Protein AF-A0A7V9F1B0-F1 (afdb_monomer_lite)

Sequence (75 aa):
MRARSRAALAATAELRARPVDELSGGQRQRAWIAMALAQDAPVMLLDEPTTHLDVAHQLEVLDLLADLKERNGRT

Secondary structure (DSSP, 8-state):
-HHHHHHHHHHTGGGTTS-GGGS-HHHHHHHHHHHHHHT--SS---SSTTTT--HHHHHHHHHHHHHHHHHH---

Structure (mmCIF, N/CA/C/O backbone):
data_AF-A0A7V9F1B0-F1
#
_entry.id   AF-A0A7V9F1B0-F1
#
loop_
_atom_site.group_PDB
_atom_site.id
_atom_site.type_symbol
_atom_site.label_atom_id
_atom_site.label_alt_id
_atom_site.label_comp_id
_atom_site.label_asym_id
_atom_site.label_entity_id
_atom_site.label_seq_id
_atom_site.pdbx_PDB_ins_code
_atom_site.Cartn_x
_atom_site.Cartn_y
_atom_site.Cartn_z
_atom_site.occupancy
_atom_site.B_iso_or_equiv
_atom_site.auth_seq_id
_atom_site.auth_comp_id
_atom_site.auth_asym_id
_atom_site.auth_atom_id
_atom_site.pdbx_PDB_model_num
ATOM 1 N N . MET A 1 1 ? -7.666 15.741 1.387 1.00 46.41 1 MET A N 1
ATOM 2 C CA . MET A 1 1 ? -8.118 14.582 2.192 1.00 46.41 1 MET A CA 1
ATOM 3 C C . MET A 1 1 ? -8.962 13.557 1.413 1.00 46.41 1 MET A C 1
ATOM 5 O O . MET A 1 1 ? -8.527 12.418 1.332 1.00 46.41 1 MET A O 1
ATOM 9 N N . ARG A 1 2 ? -10.057 13.933 0.713 1.00 44.91 2 ARG A N 1
ATOM 10 C CA . ARG A 1 2 ? -10.628 13.110 -0.396 1.00 44.91 2 ARG A CA 1
ATOM 11 C C . ARG A 1 2 ? -9.624 12.871 -1.538 1.00 44.91 2 ARG A C 1
ATOM 13 O O . ARG A 1 2 ? -9.713 11.884 -2.251 1.00 44.91 2 ARG A O 1
ATOM 20 N N . ALA A 1 3 ? -8.671 13.792 -1.687 1.00 45.62 3 ALA A N 1
ATOM 21 C CA . ALA A 1 3 ? -7.717 13.843 -2.787 1.00 45.62 3 ALA A CA 1
ATOM 22 C C . ALA A 1 3 ? -6.649 12.736 -2.791 1.00 45.62 3 ALA A C 1
ATOM 24 O O . ALA A 1 3 ? -6.303 12.313 -3.877 1.00 45.62 3 ALA A O 1
ATOM 25 N N . ARG A 1 4 ? -6.142 12.241 -1.644 1.00 49.78 4 ARG A N 1
ATOM 26 C CA . ARG A 1 4 ? -5.034 11.253 -1.629 1.00 49.78 4 ARG A CA 1
ATOM 27 C C . ARG A 1 4 ? -5.496 9.819 -1.900 1.00 49.78 4 ARG A C 1
ATOM 29 O O . ARG A 1 4 ? -4.917 9.160 -2.749 1.00 49.78 4 ARG A O 1
ATOM 36 N N . SER A 1 5 ? -6.603 9.382 -1.292 1.00 52.66 5 SER A N 1
ATOM 37 C CA . SER A 1 5 ? -7.249 8.106 -1.656 1.00 52.66 5 SER A CA 1
ATOM 38 C C . SER A 1 5 ? -7.774 8.128 -3.101 1.00 52.66 5 SER A C 1
ATOM 40 O O . SER A 1 5 ? -7.547 7.178 -3.845 1.00 52.66 5 SER A O 1
ATOM 42 N N . ARG A 1 6 ? -8.370 9.247 -3.565 1.00 56.34 6 ARG A N 1
ATOM 43 C CA . ARG A 1 6 ? -8.658 9.427 -5.003 1.00 56.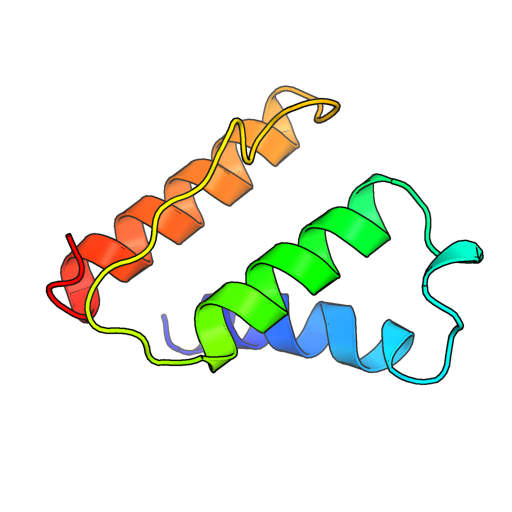34 6 ARG A CA 1
ATOM 44 C C . ARG A 1 6 ? -7.398 9.457 -5.851 1.00 56.34 6 ARG A C 1
ATOM 46 O O . ARG A 1 6 ? -7.484 8.998 -6.970 1.00 56.34 6 ARG A O 1
ATOM 53 N N . ALA A 1 7 ? -6.280 10.003 -5.379 1.00 55.53 7 ALA A N 1
ATOM 54 C CA . ALA A 1 7 ? -5.039 10.050 -6.148 1.00 55.53 7 ALA A CA 1
ATOM 55 C C . ALA A 1 7 ? -4.436 8.655 -6.308 1.00 55.53 7 ALA A C 1
ATOM 57 O O . ALA A 1 7 ? -4.023 8.327 -7.409 1.00 55.53 7 ALA A O 1
ATOM 58 N N . ALA A 1 8 ? -4.468 7.810 -5.273 1.00 56.31 8 ALA A N 1
ATOM 59 C CA . ALA A 1 8 ? -4.060 6.410 -5.383 1.00 56.31 8 ALA A CA 1
ATOM 60 C C . ALA A 1 8 ? -4.958 5.634 -6.368 1.00 56.31 8 ALA A C 1
ATOM 62 O O . ALA A 1 8 ? -4.452 4.952 -7.254 1.00 56.31 8 ALA A O 1
ATOM 63 N N . LEU A 1 9 ? -6.284 5.813 -6.281 1.00 63.56 9 LEU A N 1
ATOM 64 C CA . LEU A 1 9 ? -7.256 5.244 -7.231 1.00 63.56 9 LEU A CA 1
ATOM 65 C C . LEU A 1 9 ? -7.170 5.860 -8.644 1.00 63.56 9 LEU A C 1
ATOM 67 O O . LEU A 1 9 ? -7.473 5.200 -9.630 1.00 63.56 9 LEU A O 1
ATOM 71 N N . ALA A 1 10 ? -6.776 7.126 -8.770 1.00 62.34 10 ALA A N 1
ATOM 72 C CA . ALA A 1 10 ? -6.612 7.806 -10.054 1.00 62.34 10 ALA A CA 1
ATOM 73 C C . ALA A 1 10 ? -5.289 7.422 -10.721 1.00 62.34 10 ALA A C 1
ATOM 75 O O . ALA A 1 10 ? -5.249 7.263 -11.934 1.00 62.34 10 ALA A O 1
ATOM 76 N N . ALA A 1 11 ? -4.230 7.201 -9.940 1.00 62.47 11 ALA A N 1
ATOM 77 C CA . ALA A 1 11 ? -2.939 6.728 -10.431 1.00 62.47 11 ALA A CA 1
ATOM 78 C C . ALA A 1 11 ? -3.025 5.309 -11.016 1.00 62.47 11 ALA A C 1
ATOM 80 O O . ALA A 1 11 ? -2.209 4.940 -11.856 1.00 62.47 11 ALA A O 1
ATOM 81 N N . THR A 1 12 ? -4.021 4.512 -10.615 1.00 71.38 12 THR A N 1
ATOM 82 C CA . THR A 1 12 ? -4.300 3.207 -11.232 1.00 71.38 12 THR A CA 1
ATOM 83 C C . THR A 1 12 ? -5.240 3.299 -12.436 1.00 71.38 12 THR A C 1
ATOM 85 O O . THR A 1 12 ? 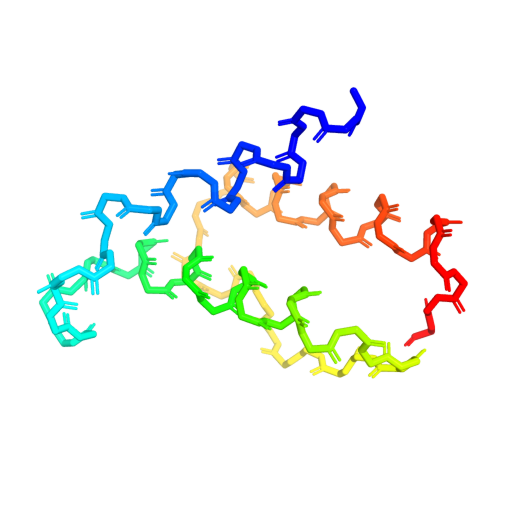-5.336 2.337 -13.195 1.00 71.38 12 THR A O 1
ATOM 88 N N . ALA A 1 13 ? -5.884 4.446 -12.687 1.00 74.38 13 ALA A N 1
ATOM 89 C CA . ALA A 1 13 ? -6.794 4.613 -13.822 1.00 74.38 13 ALA A CA 1
ATOM 90 C C . ALA A 1 13 ? -6.074 4.474 -15.174 1.00 74.38 13 ALA A C 1
ATOM 92 O O . ALA A 1 13 ? -6.639 3.910 -16.109 1.00 74.38 13 ALA A O 1
ATOM 93 N N . GLU A 1 14 ? -4.815 4.910 -15.262 1.00 76.94 14 GLU A N 1
ATOM 94 C CA . GLU A 1 14 ? -3.963 4.727 -16.449 1.00 76.94 14 GLU A CA 1
ATOM 95 C C . GLU A 1 14 ? -3.534 3.264 -16.654 1.00 76.94 14 GLU A C 1
ATOM 97 O O . GLU A 1 14 ? -3.168 2.861 -17.755 1.00 76.94 14 GLU A O 1
ATOM 102 N N . LEU A 1 15 ? -3.616 2.442 -15.603 1.00 81.06 15 LEU A N 1
ATOM 103 C CA . LEU A 1 15 ? -3.271 1.020 -15.636 1.00 81.06 15 LEU A CA 1
ATOM 104 C C . LEU A 1 15 ? -4.469 0.130 -15.997 1.00 81.06 15 LEU A C 1
ATOM 106 O O . LEU A 1 15 ? -4.277 -1.038 -16.311 1.00 81.06 15 LEU A O 1
ATOM 110 N N . ARG A 1 16 ? -5.693 0.677 -16.002 1.00 79.75 16 ARG A N 1
ATOM 111 C CA . ARG A 1 16 ? -6.965 -0.036 -16.242 1.00 79.75 16 ARG A CA 1
ATOM 112 C C . ARG A 1 16 ? -6.945 -0.983 -17.443 1.00 79.75 16 ARG A C 1
ATOM 114 O O . ARG A 1 16 ? -7.590 -2.023 -17.404 1.00 79.75 16 ARG A O 1
ATOM 121 N N . ALA A 1 17 ? -6.329 -0.553 -18.542 1.00 83.88 17 ALA A N 1
ATOM 122 C CA . ALA A 1 17 ? -6.368 -1.266 -19.818 1.00 83.88 17 ALA A CA 1
ATOM 123 C C . ALA A 1 17 ? -5.184 -2.224 -20.008 1.00 83.88 17 ALA A C 1
ATOM 125 O O . ALA A 1 17 ? -5.112 -2.897 -21.032 1.00 83.88 17 ALA A O 1
ATOM 126 N N . ARG A 1 18 ? -4.249 -2.263 -19.052 1.00 85.44 18 ARG A N 1
ATOM 127 C CA . ARG A 1 18 ? -3.039 -3.074 -19.140 1.00 85.44 18 ARG A CA 1
ATOM 128 C C . ARG A 1 18 ? -3.240 -4.404 -18.409 1.00 85.44 18 ARG A C 1
ATOM 130 O O . ARG A 1 18 ? -3.723 -4.387 -17.274 1.00 85.44 18 ARG A O 1
ATOM 137 N N . PRO A 1 19 ? -2.862 -5.538 -19.018 1.00 86.38 19 PRO A N 1
ATOM 138 C CA . PRO A 1 19 ? -2.776 -6.816 -18.323 1.00 86.38 19 PRO A CA 1
ATOM 139 C C . PRO A 1 19 ? -1.917 -6.722 -17.049 1.00 86.38 19 PRO A C 1
ATOM 141 O O . PRO A 1 19 ? -0.934 -5.981 -16.994 1.00 86.38 19 PRO A O 1
ATOM 144 N N . VAL A 1 20 ? -2.304 -7.449 -15.996 1.00 81.56 20 VAL A N 1
ATOM 145 C CA . VAL A 1 20 ? -1.660 -7.369 -14.666 1.00 81.56 20 VAL A CA 1
ATOM 146 C C . VAL A 1 20 ? -0.203 -7.845 -14.695 1.00 81.56 20 VAL A C 1
ATOM 148 O O . VAL A 1 20 ? 0.628 -7.359 -13.928 1.00 81.56 20 VAL A O 1
ATOM 151 N N . ASP A 1 21 ? 0.109 -8.786 -15.577 1.00 86.31 21 ASP A N 1
ATOM 152 C CA . ASP A 1 21 ? 1.439 -9.332 -15.844 1.00 86.31 21 ASP A CA 1
ATOM 153 C C . ASP A 1 21 ? 2.368 -8.353 -16.577 1.00 86.31 21 ASP A C 1
ATOM 155 O O . ASP A 1 21 ? 3.586 -8.484 -16.483 1.00 86.31 21 ASP A O 1
ATOM 159 N N . GLU A 1 22 ? 1.821 -7.317 -17.216 1.00 89.69 22 GLU A N 1
ATOM 160 C CA . GLU A 1 22 ? 2.598 -6.230 -17.823 1.00 89.69 22 GLU A CA 1
ATOM 161 C C . GLU A 1 22 ? 2.893 -5.075 -16.852 1.00 89.69 22 GLU A C 1
ATOM 163 O O . GLU A 1 22 ? 3.592 -4.119 -17.210 1.00 89.69 22 GLU A O 1
ATOM 168 N N . LEU A 1 23 ? 2.341 -5.107 -15.635 1.00 84.50 23 LEU A N 1
ATOM 169 C CA . LEU A 1 23 ? 2.568 -4.077 -14.626 1.00 84.50 23 LEU A CA 1
ATOM 170 C C . LEU A 1 23 ? 3.924 -4.274 -13.944 1.00 84.50 23 LEU A C 1
ATOM 172 O O . LEU A 1 23 ? 4.302 -5.384 -13.567 1.00 84.50 23 LEU A O 1
ATOM 176 N N . SER A 1 24 ? 4.636 -3.173 -13.692 1.00 83.81 24 SER A N 1
ATOM 177 C CA . SER A 1 24 ? 5.806 -3.215 -12.810 1.00 83.81 24 SER A CA 1
ATOM 178 C C . SER A 1 24 ? 5.400 -3.640 -11.393 1.00 83.81 24 SER A C 1
ATOM 180 O O . SER A 1 24 ? 4.244 -3.477 -10.996 1.00 83.81 24 SER A O 1
ATOM 182 N N . GLY A 1 25 ? 6.345 -4.139 -10.586 1.00 79.06 25 GLY A N 1
ATOM 183 C CA . GLY A 1 25 ? 6.061 -4.558 -9.204 1.00 79.06 25 GLY A CA 1
ATOM 184 C C . GLY A 1 25 ? 5.312 -3.489 -8.394 1.00 79.06 25 GLY A C 1
ATOM 185 O O . GLY A 1 25 ? 4.258 -3.771 -7.825 1.00 79.06 25 GLY A O 1
ATOM 186 N N . GLY A 1 26 ? 5.772 -2.234 -8.457 1.00 76.38 26 GLY A N 1
ATOM 187 C CA . GLY 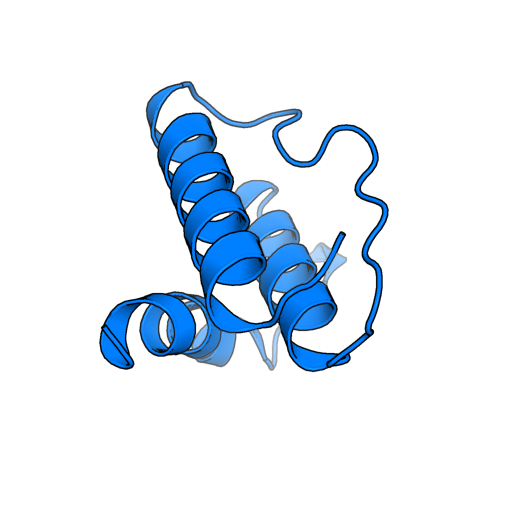A 1 26 ? 5.107 -1.108 -7.792 1.00 76.38 26 GLY A CA 1
ATOM 188 C C . GLY A 1 26 ? 3.748 -0.726 -8.399 1.00 76.38 26 GLY A C 1
ATOM 189 O O . GLY A 1 26 ? 2.846 -0.302 -7.680 1.00 76.38 26 GLY A O 1
ATOM 190 N N . GLN A 1 27 ? 3.549 -0.898 -9.712 1.00 81.44 27 GLN A N 1
ATOM 191 C CA . GLN A 1 27 ? 2.239 -0.695 -10.351 1.00 81.44 27 GLN A CA 1
ATOM 192 C C . GLN A 1 27 ? 1.227 -1.756 -9.913 1.00 81.44 27 GLN A C 1
ATOM 194 O O . GLN A 1 27 ? 0.098 -1.417 -9.557 1.00 81.44 27 GLN A O 1
ATOM 199 N N . ARG A 1 28 ? 1.644 -3.025 -9.887 1.00 82.44 28 ARG A N 1
ATOM 200 C CA . ARG A 1 28 ? 0.820 -4.149 -9.436 1.00 82.44 28 ARG A CA 1
ATOM 201 C C . ARG A 1 28 ? 0.407 -3.988 -7.978 1.00 82.44 28 ARG A C 1
ATOM 203 O O . ARG A 1 28 ? -0.753 -4.207 -7.649 1.00 82.44 28 ARG A O 1
ATOM 210 N N . GLN A 1 29 ? 1.323 -3.539 -7.127 1.00 77.44 29 GLN A N 1
ATOM 211 C CA . GLN A 1 29 ? 1.036 -3.271 -5.723 1.00 77.44 29 GLN A CA 1
ATOM 212 C C . GLN A 1 29 ? 0.050 -2.114 -5.528 1.00 77.44 29 GLN A C 1
ATOM 214 O O . GLN A 1 29 ? -0.910 -2.255 -4.776 1.00 77.44 29 GLN A O 1
ATOM 219 N N . ARG A 1 30 ? 0.217 -0.997 -6.253 1.00 77.44 30 ARG A N 1
ATOM 220 C CA . ARG A 1 30 ? -0.759 0.109 -6.230 1.00 77.44 30 ARG A CA 1
ATOM 221 C C . ARG A 1 30 ? -2.146 -0.338 -6.691 1.00 77.44 30 ARG A C 1
ATOM 223 O O . ARG A 1 30 ? -3.136 0.044 -6.072 1.00 77.44 30 ARG A O 1
ATOM 230 N N . ALA A 1 31 ? -2.220 -1.163 -7.737 1.00 80.31 31 ALA A N 1
ATOM 231 C CA . ALA A 1 31 ? -3.475 -1.760 -8.187 1.00 80.31 31 ALA A CA 1
ATOM 232 C C . ALA A 1 31 ? -4.098 -2.653 -7.102 1.00 80.31 31 ALA A C 1
ATOM 234 O O . ALA A 1 31 ? -5.291 -2.540 -6.836 1.00 80.31 31 ALA A O 1
ATOM 235 N N . TRP A 1 32 ? -3.292 -3.474 -6.425 1.00 80.25 32 TRP A N 1
ATOM 236 C CA . TRP A 1 32 ? -3.727 -4.317 -5.308 1.00 80.25 32 TRP A CA 1
ATOM 237 C C . TRP A 1 32 ? -4.306 -3.517 -4.146 1.00 80.25 32 TRP A C 1
ATOM 239 O O . TRP A 1 32 ? -5.416 -3.804 -3.705 1.00 80.25 32 TRP A O 1
ATOM 249 N N . ILE A 1 33 ? -3.596 -2.479 -3.699 1.00 76.19 33 ILE A N 1
ATOM 250 C CA . ILE A 1 33 ? -4.078 -1.586 -2.644 1.00 76.19 33 ILE A CA 1
ATOM 251 C C . ILE A 1 33 ? -5.400 -0.961 -3.086 1.00 76.19 33 ILE A C 1
ATOM 253 O O . ILE A 1 33 ? -6.396 -1.105 -2.390 1.00 76.19 33 ILE A O 1
ATOM 257 N N . ALA A 1 34 ? -5.459 -0.351 -4.274 1.00 78.31 34 ALA A N 1
ATOM 258 C CA . ALA A 1 34 ? -6.682 0.260 -4.793 1.00 78.31 34 ALA A CA 1
ATOM 259 C C . ALA A 1 34 ? -7.872 -0.719 -4.842 1.00 78.31 34 ALA A C 1
ATOM 261 O O . ALA A 1 34 ? -8.981 -0.339 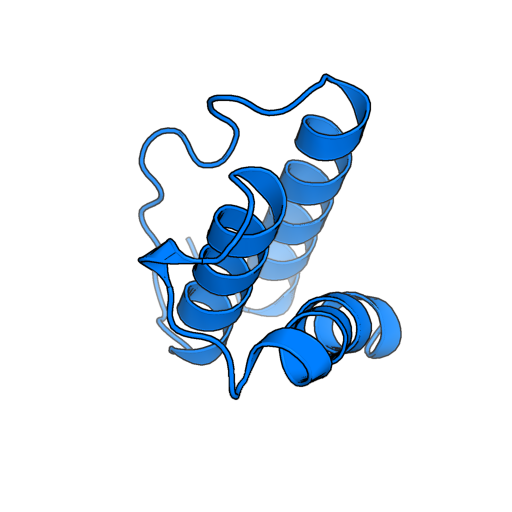-4.467 1.00 78.31 34 ALA A O 1
ATOM 262 N N . MET A 1 35 ? -7.646 -1.974 -5.249 1.00 78.44 35 MET A N 1
ATOM 263 C CA . MET A 1 35 ? -8.668 -3.025 -5.222 1.00 78.44 35 MET A CA 1
ATOM 264 C C . MET A 1 35 ? -9.122 -3.344 -3.798 1.00 78.44 35 MET A C 1
ATOM 266 O O . MET A 1 35 ? -10.323 -3.394 -3.549 1.00 78.44 35 MET A O 1
ATOM 270 N N . ALA A 1 36 ? -8.189 -3.513 -2.859 1.00 76.25 36 ALA A N 1
ATOM 271 C CA . ALA A 1 36 ? -8.508 -3.780 -1.460 1.00 76.25 36 ALA A CA 1
ATOM 272 C C . ALA A 1 36 ? -9.342 -2.640 -0.841 1.00 76.25 36 ALA A C 1
ATOM 274 O O . ALA A 1 36 ? -10.311 -2.890 -0.127 1.00 76.25 36 ALA A O 1
ATOM 275 N N . LEU A 1 37 ? -9.046 -1.384 -1.199 1.00 75.50 37 LEU A N 1
ATOM 276 C CA . LEU A 1 37 ? -9.820 -0.220 -0.750 1.00 75.50 37 LEU A CA 1
ATOM 277 C C . LEU A 1 37 ? -11.219 -0.152 -1.361 1.00 75.50 37 LEU A C 1
ATOM 279 O O . LEU A 1 37 ? -12.153 0.299 -0.697 1.00 75.50 37 LEU A O 1
ATOM 283 N N . ALA A 1 38 ? -11.363 -0.586 -2.613 1.00 76.88 38 ALA A N 1
ATOM 284 C CA . ALA A 1 38 ? -12.626 -0.559 -3.342 1.00 76.88 38 ALA A CA 1
ATOM 285 C C . ALA A 1 38 ? -13.646 -1.598 -2.843 1.00 76.88 38 ALA A C 1
ATOM 287 O O . ALA A 1 38 ? -14.837 -1.415 -3.073 1.00 76.88 38 ALA A O 1
ATOM 288 N N . GLN A 1 39 ? -13.202 -2.654 -2.150 1.00 74.06 39 GLN A N 1
ATOM 289 C CA . GLN A 1 39 ? -14.074 -3.711 -1.610 1.00 74.06 39 GLN A CA 1
ATOM 290 C C . GLN A 1 39 ? -15.010 -3.232 -0.493 1.00 74.06 39 GLN A C 1
ATOM 292 O O . GLN A 1 39 ? -15.934 -3.944 -0.117 1.00 74.06 39 GLN A O 1
ATOM 297 N N . ASP A 1 40 ? -14.753 -2.053 0.077 1.00 71.44 40 ASP A N 1
ATOM 298 C CA . ASP A 1 40 ? -15.519 -1.482 1.187 1.00 71.44 40 ASP A CA 1
ATOM 299 C C . ASP A 1 40 ? -15.666 -2.415 2.418 1.00 71.44 40 ASP A C 1
ATOM 301 O O . ASP A 1 40 ? -16.547 -2.230 3.256 1.00 71.44 40 ASP A O 1
ATOM 305 N N . ALA A 1 41 ? -14.773 -3.399 2.569 1.00 75.62 41 ALA A N 1
ATOM 306 C CA . ALA A 1 41 ? -14.888 -4.450 3.578 1.00 75.62 41 ALA A CA 1
ATOM 307 C C . ALA A 1 41 ? -14.765 -3.907 5.018 1.00 75.62 41 ALA A C 1
ATOM 309 O O . ALA A 1 41 ? -13.934 -3.037 5.270 1.00 75.62 41 ALA A O 1
ATOM 310 N N . PRO A 1 42 ? -15.533 -4.417 5.997 1.00 74.38 42 PRO A N 1
ATOM 311 C CA . PRO A 1 42 ? -15.463 -3.949 7.386 1.00 74.38 42 PRO A CA 1
ATOM 312 C C . PRO A 1 42 ? -14.142 -4.301 8.094 1.00 74.38 42 PRO A C 1
ATOM 314 O O . PRO A 1 42 ? -13.767 -3.629 9.051 1.00 74.38 42 PRO A O 1
ATOM 317 N N . VAL A 1 43 ? -13.438 -5.331 7.620 1.00 80.81 43 VAL A N 1
ATOM 318 C CA . VAL A 1 43 ? -12.144 -5.805 8.135 1.00 80.81 43 VAL A CA 1
ATOM 319 C C . VAL A 1 43 ? -11.255 -6.134 6.943 1.00 80.81 43 VAL A C 1
ATOM 321 O O . VAL A 1 43 ? -11.741 -6.687 5.952 1.00 80.81 43 VAL A O 1
ATOM 324 N N . MET A 1 44 ? -9.966 -5.805 7.029 1.00 78.56 44 MET A N 1
ATOM 325 C CA . MET A 1 44 ? -9.010 -6.050 5.948 1.00 78.56 44 MET A CA 1
ATOM 326 C C . MET A 1 44 ? -7.728 -6.682 6.491 1.00 78.56 44 MET A C 1
ATOM 328 O O . MET A 1 44 ? -6.973 -6.052 7.222 1.00 78.56 44 MET A O 1
ATOM 332 N N . LEU A 1 45 ? -7.469 -7.929 6.095 1.00 82.56 45 LEU A N 1
ATOM 333 C CA . LEU A 1 45 ? -6.228 -8.635 6.405 1.00 82.56 45 LEU A CA 1
ATOM 334 C C . LEU A 1 45 ? -5.257 -8.460 5.241 1.00 82.56 45 LEU A C 1
ATOM 336 O O . LEU A 1 45 ? -5.564 -8.835 4.110 1.00 82.56 45 LEU A O 1
ATOM 340 N N . LEU A 1 46 ? -4.097 -7.879 5.525 1.00 82.75 46 LEU A N 1
ATOM 341 C CA . LEU A 1 46 ? -3.038 -7.659 4.551 1.00 82.75 46 LEU A CA 1
ATOM 342 C C . LEU A 1 46 ? -1.807 -8.451 4.980 1.00 82.75 46 LEU A C 1
ATOM 344 O O . LEU A 1 46 ? -1.251 -8.175 6.042 1.00 82.75 46 LEU A O 1
ATOM 348 N N . ASP A 1 47 ? -1.394 -9.415 4.162 1.00 83.25 47 ASP A N 1
ATOM 349 C CA . ASP A 1 47 ? -0.168 -10.178 4.393 1.00 83.25 47 ASP A CA 1
ATOM 350 C C . ASP A 1 47 ? 1.004 -9.478 3.701 1.00 83.25 47 ASP A C 1
ATOM 352 O O . ASP A 1 47 ? 0.989 -9.278 2.486 1.00 83.25 47 ASP A O 1
ATOM 356 N N . GLU A 1 48 ? 1.952 -9.011 4.509 1.00 84.88 48 GLU A N 1
ATOM 357 C CA . GLU A 1 48 ? 3.118 -8.216 4.114 1.00 84.88 48 GLU A CA 1
ATOM 358 C C . GLU A 1 48 ? 2.880 -7.164 2.992 1.00 84.88 48 GLU A C 1
ATOM 360 O O . GLU A 1 48 ? 3.523 -7.189 1.936 1.00 84.88 48 GLU A O 1
ATOM 365 N N . PRO A 1 49 ? 1.989 -6.169 3.191 1.00 79.06 49 PRO A N 1
ATOM 366 C CA . PRO A 1 49 ? 1.564 -5.243 2.132 1.00 79.06 49 PRO A CA 1
ATOM 367 C C . PRO A 1 49 ? 2.653 -4.292 1.623 1.00 79.06 49 PRO A C 1
ATOM 369 O O . PRO A 1 49 ? 2.405 -3.522 0.695 1.00 79.06 49 PRO A O 1
ATOM 372 N N . THR A 1 50 ? 3.830 -4.301 2.242 1.00 84.06 50 THR A N 1
ATOM 373 C CA . THR A 1 50 ? 4.977 -3.438 1.946 1.00 84.06 50 THR A CA 1
ATOM 374 C C . THR A 1 50 ? 6.163 -4.204 1.358 1.00 84.06 50 THR A C 1
ATOM 376 O O . THR A 1 50 ? 7.182 -3.586 1.038 1.00 84.06 50 THR A O 1
ATOM 379 N N . THR A 1 51 ? 6.052 -5.524 1.175 1.00 83.06 51 THR A N 1
ATOM 380 C CA . THR A 1 51 ? 7.144 -6.346 0.645 1.00 83.06 51 THR A CA 1
ATOM 381 C C . THR A 1 51 ? 7.535 -5.887 -0.761 1.00 83.06 51 THR A C 1
ATOM 383 O O . THR A 1 51 ? 6.695 -5.517 -1.581 1.00 83.06 51 THR A O 1
ATOM 386 N N . HIS A 1 52 ? 8.843 -5.879 -1.028 1.00 78.69 52 HIS A N 1
ATOM 387 C CA . HIS A 1 52 ? 9.467 -5.401 -2.271 1.00 78.69 52 HIS A CA 1
ATOM 388 C C . HIS A 1 52 ? 9.402 -3.883 -2.541 1.00 78.69 52 HIS A C 1
ATOM 390 O O . HIS A 1 52 ? 9.816 -3.459 -3.622 1.00 78.69 52 HIS A O 1
ATOM 396 N N . LEU A 1 53 ? 8.953 -3.057 -1.588 1.00 75.94 53 LEU A N 1
ATOM 397 C CA . LEU A 1 53 ? 9.043 -1.596 -1.697 1.00 75.94 53 LEU A CA 1
ATOM 398 C C . LEU A 1 53 ? 10.334 -1.033 -1.107 1.00 75.94 53 LEU A C 1
ATOM 400 O O . LEU A 1 53 ? 10.852 -1.541 -0.112 1.00 75.94 53 LEU A O 1
ATOM 404 N N . ASP A 1 54 ? 10.799 0.079 -1.675 1.00 84.88 54 ASP A N 1
ATOM 405 C CA . ASP A 1 54 ? 11.766 0.945 -1.004 1.00 84.88 54 ASP A CA 1
ATOM 406 C C . ASP A 1 54 ? 11.136 1.671 0.197 1.00 84.88 54 ASP A C 1
ATOM 408 O O . ASP A 1 54 ? 9.917 1.790 0.314 1.00 84.88 54 ASP A O 1
ATOM 412 N N . VAL A 1 55 ? 11.983 2.175 1.097 1.00 86.75 55 VAL A N 1
ATOM 413 C CA . VAL A 1 55 ? 11.564 2.802 2.362 1.00 86.75 55 VAL A CA 1
ATOM 414 C C . VAL A 1 55 ? 10.574 3.954 2.152 1.00 86.75 55 VAL A C 1
ATOM 416 O O . VAL A 1 55 ? 9.635 4.092 2.933 1.00 86.75 55 VAL A O 1
ATOM 419 N N . ALA A 1 56 ? 10.749 4.766 1.106 1.00 81.88 56 ALA A N 1
ATOM 420 C CA . ALA A 1 56 ? 9.863 5.898 0.847 1.00 81.88 56 ALA A CA 1
ATOM 421 C C . ALA A 1 56 ? 8.449 5.418 0.489 1.00 81.88 56 ALA A C 1
ATOM 423 O O . ALA A 1 56 ? 7.472 5.867 1.087 1.00 81.88 56 ALA A O 1
ATOM 424 N N . HIS A 1 57 ? 8.342 4.441 -0.411 1.00 75.12 57 HIS A N 1
ATOM 425 C CA . HIS A 1 57 ? 7.055 3.869 -0.791 1.00 75.12 57 HIS A CA 1
ATOM 426 C C . HIS A 1 57 ? 6.415 3.051 0.343 1.00 75.12 57 HIS A C 1
ATOM 428 O O . HIS A 1 57 ? 5.190 3.042 0.459 1.00 75.12 57 HIS A O 1
ATOM 434 N N . GLN A 1 58 ? 7.200 2.384 1.202 1.00 84.56 58 GLN A N 1
ATOM 435 C CA . GLN A 1 58 ? 6.658 1.688 2.380 1.00 84.56 58 GLN A CA 1
ATOM 436 C C . GLN A 1 58 ? 5.908 2.656 3.302 1.00 84.56 58 GLN A C 1
ATOM 438 O O . GLN A 1 58 ? 4.792 2.357 3.725 1.00 84.56 58 GLN A O 1
ATOM 443 N N . LEU A 1 59 ? 6.496 3.826 3.573 1.00 86.69 59 LEU A N 1
ATOM 444 C CA . LEU A 1 59 ? 5.877 4.859 4.405 1.00 86.69 59 LEU A CA 1
ATOM 445 C C . LEU A 1 59 ? 4.581 5.383 3.781 1.00 86.69 59 LEU A C 1
ATOM 447 O O . LEU A 1 59 ? 3.571 5.467 4.472 1.00 86.69 59 LEU A O 1
ATOM 451 N N . GLU A 1 60 ? 4.568 5.642 2.471 1.00 80.75 60 GLU A N 1
ATOM 452 C CA . GLU A 1 60 ? 3.351 6.084 1.775 1.00 80.75 60 GLU A CA 1
ATOM 453 C C . GLU A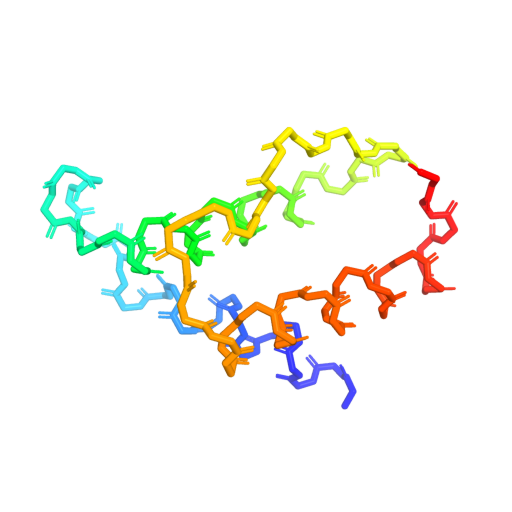 1 60 ? 2.201 5.071 1.888 1.00 80.75 60 GLU A C 1
ATOM 455 O O . GLU A 1 60 ? 1.042 5.459 2.064 1.00 80.75 60 GLU A O 1
ATOM 460 N N . VAL A 1 61 ? 2.507 3.771 1.797 1.00 79.06 61 VAL A N 1
ATOM 461 C CA . VAL A 1 61 ? 1.510 2.703 1.954 1.00 79.06 61 VAL A CA 1
ATOM 462 C C . VAL A 1 61 ? 1.011 2.624 3.396 1.00 79.06 61 VAL A C 1
ATOM 464 O O . VAL A 1 61 ? -0.198 2.539 3.608 1.00 79.06 61 VAL A O 1
ATOM 467 N N . LEU A 1 62 ? 1.903 2.679 4.387 1.00 84.50 62 LEU A N 1
ATOM 468 C CA . LEU A 1 62 ? 1.523 2.636 5.802 1.00 84.50 62 LEU A CA 1
ATOM 469 C C . LEU A 1 62 ? 0.667 3.844 6.204 1.00 84.50 62 LEU A C 1
ATOM 471 O O . LEU A 1 62 ? -0.360 3.658 6.858 1.00 84.50 62 LEU A O 1
ATOM 475 N N . ASP A 1 63 ? 1.027 5.047 5.754 1.00 84.88 63 ASP A N 1
ATOM 476 C CA . ASP A 1 63 ? 0.246 6.268 5.977 1.00 84.88 63 ASP A CA 1
ATOM 477 C C . ASP A 1 63 ? -1.160 6.141 5.383 1.00 84.88 63 ASP A C 1
ATOM 479 O O . ASP A 1 63 ? -2.152 6.493 6.022 1.00 84.88 63 ASP A O 1
ATOM 483 N N . LEU A 1 64 ? -1.268 5.592 4.167 1.00 78.62 64 LEU A N 1
ATOM 484 C CA . LEU A 1 64 ? -2.557 5.344 3.529 1.00 78.62 64 LEU A CA 1
ATOM 485 C C . LEU A 1 64 ? -3.411 4.366 4.348 1.00 78.62 64 LEU A C 1
ATOM 487 O O . LEU A 1 64 ? -4.593 4.632 4.560 1.00 78.62 64 LEU A O 1
ATOM 491 N N . LEU A 1 65 ? -2.832 3.254 4.811 1.00 79.62 65 LEU A N 1
ATOM 492 C CA . LEU A 1 65 ? -3.535 2.253 5.621 1.00 79.62 65 LEU A CA 1
ATOM 493 C C . LEU A 1 65 ? -3.986 2.813 6.978 1.00 79.62 65 LEU A C 1
ATOM 495 O O . LEU A 1 65 ? -5.120 2.558 7.390 1.00 79.62 65 LEU A O 1
ATOM 499 N N . ALA A 1 66 ? -3.148 3.612 7.642 1.00 82.88 66 ALA A N 1
ATOM 500 C CA . ALA A 1 66 ? -3.498 4.292 8.889 1.00 82.88 66 ALA A CA 1
ATOM 501 C C . ALA A 1 66 ? -4.688 5.248 8.695 1.00 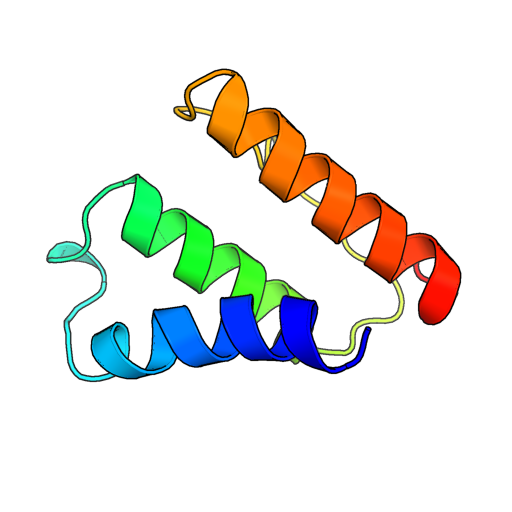82.88 66 ALA A C 1
ATOM 503 O O . ALA A 1 66 ? -5.676 5.168 9.428 1.00 82.88 66 ALA A O 1
ATOM 504 N N . ASP A 1 67 ? -4.646 6.060 7.636 1.00 77.94 67 ASP A N 1
ATOM 505 C CA . ASP A 1 67 ? -5.726 6.974 7.246 1.00 77.94 67 ASP A CA 1
ATOM 506 C C . ASP A 1 67 ? -7.069 6.246 7.042 1.00 77.94 67 ASP A C 1
ATOM 508 O O . ASP A 1 67 ? -8.141 6.778 7.347 1.00 77.94 67 ASP A O 1
ATOM 512 N N . LEU A 1 68 ? -7.032 5.038 6.476 1.00 74.06 68 LEU A N 1
ATOM 513 C CA . LEU A 1 68 ? -8.225 4.241 6.182 1.00 74.06 68 LEU A CA 1
ATOM 514 C C . LEU A 1 68 ? -8.825 3.605 7.430 1.00 74.06 68 LEU A C 1
ATOM 516 O O . LEU A 1 68 ? -10.050 3.606 7.585 1.00 74.06 68 LEU A O 1
ATOM 520 N N . LYS A 1 69 ? -7.970 3.092 8.317 1.00 74.12 69 LYS A N 1
ATOM 521 C CA . LYS A 1 69 ? -8.372 2.569 9.623 1.00 74.12 69 LYS A CA 1
ATOM 522 C C . LYS A 1 69 ? -9.113 3.641 10.426 1.00 74.12 69 LYS A C 1
ATOM 524 O O . LYS A 1 69 ? -10.206 3.380 10.925 1.00 74.12 69 LYS A O 1
ATOM 529 N N . GLU A 1 70 ? -8.566 4.855 10.500 1.00 78.69 70 GLU A N 1
ATOM 530 C CA . GLU A 1 70 ? -9.165 5.953 11.272 1.00 78.69 70 GLU A CA 1
ATOM 531 C C . GLU A 1 70 ? -10.525 6.407 10.731 1.00 78.69 70 GLU A C 1
ATOM 533 O O . GLU A 1 70 ? -11.428 6.722 11.505 1.00 78.69 70 GLU A O 1
ATOM 538 N N . ARG A 1 71 ? -10.697 6.445 9.406 1.00 67.75 71 ARG A N 1
ATOM 539 C CA . ARG A 1 71 ? -11.913 7.006 8.789 1.00 67.75 71 ARG A CA 1
ATOM 540 C C . ARG A 1 71 ? -13.070 6.033 8.701 1.00 67.75 71 ARG A C 1
ATOM 542 O O . ARG A 1 71 ? -14.218 6.460 8.804 1.00 67.75 71 ARG A O 1
ATOM 549 N N . ASN A 1 72 ? -12.781 4.757 8.471 1.00 64.62 72 ASN A N 1
ATOM 550 C CA . ASN A 1 72 ? -13.816 3.771 8.181 1.00 64.62 72 ASN A CA 1
ATOM 551 C C . ASN A 1 72 ? -14.092 2.843 9.372 1.00 64.62 72 ASN A C 1
ATOM 553 O O . ASN A 1 72 ? -14.923 1.948 9.248 1.00 64.62 72 ASN A O 1
ATOM 557 N N . GLY A 1 73 ? -13.401 3.028 10.507 1.00 58.47 73 GLY A N 1
ATOM 558 C CA . GLY A 1 73 ? -13.513 2.141 11.670 1.00 58.47 73 GLY A CA 1
ATOM 559 C C . GLY A 1 73 ? -13.116 0.696 11.359 1.00 58.47 73 GLY A C 1
ATOM 560 O O . GLY A 1 73 ? -13.526 -0.224 12.063 1.00 58.47 73 GLY A O 1
ATOM 561 N N . ARG A 1 74 ? -12.360 0.493 10.274 1.00 58.78 74 ARG A N 1
ATOM 562 C CA . ARG A 1 74 ? -11.931 -0.824 9.810 1.00 58.78 74 ARG A CA 1
ATOM 563 C C . ARG A 1 74 ? -10.822 -1.316 10.716 1.00 58.78 74 ARG A C 1
ATOM 565 O O . ARG A 1 74 ? -9.857 -0.588 10.947 1.00 58.78 74 ARG A O 1
ATOM 572 N N . THR A 1 75 ? -11.006 -2.518 11.246 1.00 51.59 75 THR A N 1
ATOM 573 C CA . THR A 1 75 ? -9.993 -3.210 12.050 1.00 51.59 75 THR A CA 1
ATOM 574 C C . THR A 1 75 ? -9.102 -4.048 11.150 1.00 51.59 75 THR A C 1
ATOM 576 O O . THR A 1 75 ? -9.637 -4.626 10.173 1.00 51.59 75 THR A O 1
#

pLDDT: mean 74.97, std 10.98, range [44.91, 89.69]

Radius of gyration: 12.3 Å; chains: 1; bounding box: 27×25×32 Å

Foldseek 3Di:
DVCLLVVLVVVLVVVVVPDLVPDDPVSNLSVVLNVQVVVLDLEDDDDPSCPPDDPVVSVVSVVVVVVCCVPSVYD